Protein AF-A0A4P7VJ43-F1 (afdb_monomer_lite)

Radius of gyration: 16.26 Å; chains: 1; bounding box: 46×28×39 Å

Organism: NCBI:txid2530390

Structure (mmCIF, N/CA/C/O backbone):
data_AF-A0A4P7VJ43-F1
#
_entry.id   AF-A0A4P7VJ43-F1
#
loop_
_atom_site.group_PDB
_atom_site.id
_atom_site.type_symbol
_atom_site.label_atom_id
_atom_site.label_alt_id
_atom_site.label_comp_id
_atom_site.label_asym_id
_atom_site.label_entity_id
_atom_site.label_seq_id
_atom_site.pdbx_PDB_ins_code
_atom_site.Cartn_x
_atom_site.Cartn_y
_atom_site.Cartn_z
_atom_site.occupancy
_atom_site.B_iso_or_equiv
_atom_site.auth_seq_id
_atom_site.auth_comp_id
_atom_site.auth_asym_id
_atom_site.auth_atom_id
_atom_site.pdbx_PDB_model_num
ATOM 1 N N . MET A 1 1 ? 0.282 -6.415 5.359 1.00 54.41 1 MET A N 1
ATOM 2 C CA . MET A 1 1 ? 1.528 -7.066 4.881 1.00 54.41 1 MET A CA 1
ATOM 3 C C . MET A 1 1 ? 2.676 -6.527 5.713 1.00 54.41 1 MET A C 1
ATOM 5 O O . MET A 1 1 ? 2.747 -5.319 5.853 1.00 54.41 1 MET A O 1
ATOM 9 N N . LYS A 1 2 ? 3.517 -7.385 6.299 1.00 63.09 2 LYS A N 1
ATOM 10 C CA . LYS A 1 2 ? 4.621 -6.953 7.165 1.00 63.09 2 LYS A CA 1
ATOM 11 C C . LYS A 1 2 ? 5.934 -7.078 6.396 1.00 63.09 2 LYS A C 1
ATOM 13 O O . LYS A 1 2 ? 6.329 -8.198 6.090 1.00 63.09 2 LYS A O 1
ATOM 18 N N . LEU A 1 3 ? 6.566 -5.953 6.078 1.00 72.75 3 LEU A N 1
ATOM 19 C CA . LEU A 1 3 ? 7.902 -5.932 5.487 1.00 72.75 3 LEU A CA 1
ATOM 20 C C . LEU A 1 3 ? 8.963 -6.013 6.603 1.00 72.75 3 LEU A C 1
ATOM 22 O O . LEU A 1 3 ? 8.844 -5.355 7.639 1.00 72.75 3 LEU A O 1
ATOM 26 N N . ASP A 1 4 ? 9.979 -6.853 6.411 1.00 73.56 4 ASP A N 1
ATOM 27 C CA . ASP A 1 4 ? 11.189 -6.925 7.240 1.00 73.56 4 ASP A CA 1
ATOM 28 C C . 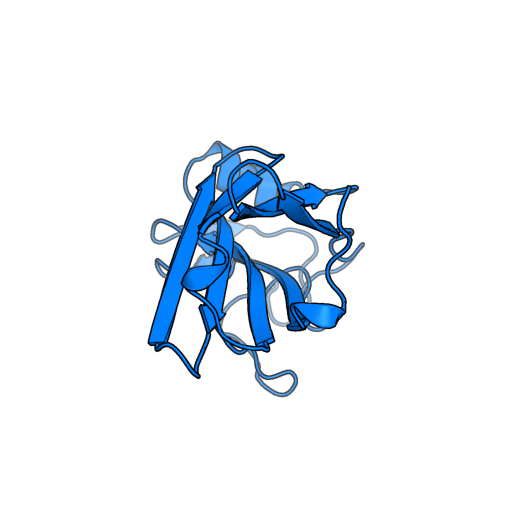ASP A 1 4 ? 12.285 -6.014 6.667 1.00 73.56 4 ASP A C 1
ATOM 30 O O . ASP A 1 4 ? 12.561 -6.054 5.468 1.00 73.56 4 ASP A O 1
ATOM 34 N N . LYS A 1 5 ? 12.874 -5.164 7.519 1.00 69.94 5 LYS A N 1
ATOM 35 C CA . LYS A 1 5 ? 13.896 -4.172 7.140 1.00 69.94 5 LYS A CA 1
ATOM 36 C C . LYS A 1 5 ? 15.273 -4.794 6.907 1.00 69.94 5 LYS A C 1
ATOM 38 O O . LYS A 1 5 ? 16.135 -4.134 6.348 1.00 69.94 5 LYS A O 1
ATOM 43 N N . ASN A 1 6 ? 15.481 -6.033 7.355 1.00 74.12 6 ASN A N 1
ATOM 44 C CA . ASN A 1 6 ? 16.728 -6.771 7.142 1.00 74.12 6 ASN A CA 1
ATOM 45 C C . ASN A 1 6 ? 16.633 -7.762 5.972 1.00 74.12 6 ASN A C 1
ATOM 47 O O . ASN A 1 6 ? 17.579 -8.508 5.727 1.00 74.12 6 ASN A O 1
ATOM 51 N N . ALA A 1 7 ? 15.481 -7.830 5.301 1.00 74.00 7 ALA A N 1
ATOM 52 C CA . ALA A 1 7 ? 15.274 -8.710 4.163 1.00 74.00 7 ALA A CA 1
ATOM 53 C C . ALA A 1 7 ? 15.581 -7.977 2.855 1.00 74.00 7 ALA A C 1
ATOM 55 O O . ALA A 1 7 ? 15.193 -6.825 2.682 1.00 74.00 7 ALA A O 1
ATOM 56 N N . ILE A 1 8 ? 16.224 -8.692 1.934 1.00 75.25 8 ILE A N 1
ATOM 57 C CA . ILE A 1 8 ? 16.347 -8.295 0.531 1.00 75.25 8 ILE A CA 1
ATOM 58 C C . ILE A 1 8 ? 15.169 -8.928 -0.208 1.00 75.25 8 ILE A C 1
ATOM 60 O O . ILE A 1 8 ? 14.931 -10.136 -0.089 1.00 75.25 8 ILE A O 1
ATOM 64 N N . TYR A 1 9 ? 14.409 -8.112 -0.929 1.00 84.19 9 TYR A N 1
ATOM 65 C CA . TYR A 1 9 ? 13.275 -8.574 -1.722 1.00 84.19 9 TYR A CA 1
ATOM 66 C C . TYR A 1 9 ? 13.744 -8.928 -3.136 1.00 84.19 9 TYR A C 1
ATOM 68 O O . TYR A 1 9 ? 14.784 -8.464 -3.582 1.00 84.19 9 TYR A O 1
ATOM 76 N N . PRO A 1 10 ? 13.019 -9.779 -3.877 1.00 84.31 10 PRO A N 1
ATOM 77 C CA . PRO A 1 10 ? 13.395 -10.114 -5.252 1.00 84.31 10 PRO A CA 1
ATOM 78 C C . PRO A 1 10 ? 13.140 -8.968 -6.250 1.00 84.31 10 PRO A C 1
ATOM 80 O O . PRO A 1 10 ? 13.411 -9.125 -7.435 1.00 84.31 10 PRO A O 1
ATOM 83 N N . HIS A 1 11 ? 12.573 -7.855 -5.786 1.00 87.62 11 HIS A N 1
ATOM 84 C CA . HIS A 1 11 ? 12.284 -6.642 -6.542 1.00 87.62 11 HIS A CA 1
ATOM 85 C C . HIS A 1 11 ? 12.464 -5.423 -5.624 1.00 87.62 11 HIS A C 1
ATOM 87 O O . HIS A 1 11 ? 12.210 -5.556 -4.422 1.00 87.62 11 HIS A O 1
ATOM 93 N N . PRO A 1 12 ? 12.840 -4.255 -6.173 1.00 90.44 12 PRO A N 1
ATOM 94 C CA . PRO A 1 12 ? 12.934 -3.019 -5.425 1.00 90.44 12 PRO A CA 1
ATOM 95 C C . PRO A 1 12 ? 11.541 -2.566 -4.978 1.00 90.44 12 PRO A C 1
ATOM 97 O O . PRO A 1 12 ? 10.551 -2.721 -5.704 1.00 90.44 12 PRO A O 1
ATOM 100 N N . ILE A 1 13 ? 11.465 -1.976 -3.789 1.00 92.69 13 ILE A N 1
ATOM 101 C CA . ILE A 1 13 ? 10.227 -1.431 -3.231 1.00 92.69 13 ILE A CA 1
ATOM 102 C C . ILE A 1 13 ? 10.428 0.055 -2.924 1.00 92.69 13 ILE A C 1
ATOM 104 O O . ILE A 1 13 ? 11.193 0.417 -2.039 1.00 92.69 13 ILE A O 1
ATOM 108 N N . TRP A 1 14 ? 9.703 0.942 -3.610 1.00 92.81 14 TRP A N 1
ATOM 109 C CA . TRP A 1 14 ? 9.809 2.383 -3.339 1.00 92.81 14 TRP A CA 1
ATOM 110 C C . TRP A 1 14 ? 9.223 2.716 -1.964 1.00 92.81 14 TRP A C 1
ATOM 112 O O . TRP A 1 14 ? 8.152 2.208 -1.625 1.00 92.81 14 TRP A O 1
ATOM 122 N N . GLY A 1 15 ? 9.889 3.538 -1.149 1.00 89.62 15 GLY A N 1
ATOM 123 C CA . GLY A 1 15 ? 9.488 3.722 0.252 1.00 89.62 15 GLY A CA 1
ATOM 124 C C . GLY A 1 15 ? 10.018 2.662 1.209 1.00 89.62 15 GLY A C 1
ATOM 125 O O . GLY A 1 15 ? 9.621 2.632 2.379 1.00 89.62 15 GLY A O 1
ATOM 126 N N . TRP A 1 16 ? 10.879 1.761 0.733 1.00 86.06 16 TRP A N 1
ATOM 127 C CA . TRP A 1 16 ? 11.490 0.723 1.543 1.00 86.06 16 TRP A CA 1
ATOM 128 C C . TRP A 1 16 ? 12.992 0.642 1.277 1.00 86.06 16 TRP A C 1
ATOM 130 O O . TRP A 1 16 ? 13.422 0.606 0.128 1.00 86.06 16 TRP A O 1
ATOM 140 N N . THR A 1 17 ? 13.770 0.574 2.363 1.00 78.56 17 THR A N 1
ATOM 141 C CA . THR A 1 17 ? 15.240 0.460 2.308 1.00 78.56 17 THR A CA 1
ATOM 142 C C . THR A 1 17 ? 15.871 1.524 1.392 1.00 78.56 17 THR A C 1
ATOM 144 O O . THR A 1 17 ? 15.348 2.628 1.328 1.00 78.56 17 THR A O 1
ATOM 147 N N . GLU A 1 18 ? 17.024 1.254 0.776 1.00 80.75 18 GLU A N 1
ATOM 148 C CA . GLU A 1 18 ? 17.676 2.144 -0.202 1.00 80.75 18 GLU A CA 1
ATOM 149 C C . GLU A 1 18 ? 17.519 1.563 -1.623 1.00 80.75 18 GLU A C 1
ATOM 151 O O . GLU A 1 18 ? 18.429 1.632 -2.445 1.00 80.75 18 GLU A O 1
ATOM 156 N N . ASP A 1 19 ? 16.371 0.929 -1.902 1.00 82.44 19 ASP A N 1
ATOM 157 C CA . ASP A 1 19 ? 16.110 0.216 -3.164 1.00 82.44 19 ASP A CA 1
ATOM 158 C C . ASP A 1 19 ? 15.971 1.175 -4.358 1.00 82.44 19 ASP A C 1
ATOM 160 O O . ASP A 1 19 ? 16.239 0.806 -5.502 1.00 82.44 19 ASP A O 1
ATOM 164 N N . PHE A 1 20 ? 15.541 2.409 -4.086 1.00 85.75 20 PHE A N 1
ATOM 165 C CA . PHE A 1 20 ? 15.375 3.482 -5.058 1.00 85.75 20 PHE A CA 1
ATOM 166 C C . PHE A 1 20 ? 16.303 4.653 -4.733 1.00 85.75 20 PHE A C 1
ATOM 168 O O . PHE A 1 20 ? 16.438 5.077 -3.589 1.00 85.75 20 PHE A O 1
ATOM 175 N N . ILE A 1 21 ? 16.903 5.223 -5.772 1.00 83.56 21 ILE A N 1
ATOM 176 C CA . ILE A 1 21 ? 17.687 6.450 -5.719 1.00 83.56 21 ILE A CA 1
ATOM 177 C C . ILE A 1 21 ? 16.731 7.629 -5.917 1.00 83.56 21 ILE A C 1
ATOM 179 O O . ILE A 1 21 ? 16.096 7.759 -6.963 1.00 83.56 21 ILE A O 1
ATOM 183 N N . GLY A 1 22 ? 16.659 8.530 -4.939 1.00 84.62 22 GLY A N 1
ATOM 184 C CA . GLY A 1 22 ? 15.875 9.760 -5.048 1.00 84.62 22 GLY A CA 1
ATOM 185 C C . GLY A 1 22 ? 15.044 10.052 -3.809 1.00 84.62 22 GLY A C 1
ATOM 186 O O . GLY A 1 22 ? 15.440 9.734 -2.690 1.00 84.62 22 GLY A O 1
ATOM 187 N N . GLU A 1 23 ? 13.908 10.722 -4.007 1.00 88.75 23 GLU A N 1
ATOM 188 C CA . GLU A 1 23 ? 12.991 11.024 -2.910 1.00 88.75 23 GLU A CA 1
ATOM 189 C C . GLU A 1 23 ? 12.139 9.807 -2.528 1.00 88.75 23 GLU A C 1
ATOM 191 O O . GLU A 1 23 ? 11.549 9.136 -3.378 1.00 88.75 23 GLU A O 1
ATOM 196 N N . GLU A 1 24 ? 12.002 9.594 -1.223 1.00 91.88 24 GLU A N 1
ATOM 197 C CA . GLU A 1 24 ? 11.037 8.655 -0.656 1.00 91.88 24 GLU A CA 1
ATOM 198 C C . GLU A 1 24 ? 9.588 9.162 -0.809 1.00 91.88 24 GLU A C 1
ATOM 200 O O . GLU A 1 24 ? 9.364 10.375 -0.935 1.00 91.88 24 GLU A O 1
ATOM 205 N N . PRO A 1 25 ? 8.577 8.275 -0.755 1.00 94.06 25 PRO A N 1
ATOM 206 C CA . PRO A 1 25 ? 7.173 8.665 -0.766 1.00 94.06 25 PRO A CA 1
ATOM 207 C C . PRO A 1 25 ? 6.826 9.635 0.373 1.00 94.06 25 PRO A C 1
ATOM 209 O O . PRO A 1 25 ? 6.965 9.324 1.556 1.00 94.06 25 PRO A O 1
ATOM 212 N N . LYS A 1 26 ? 6.290 10.803 0.019 1.00 95.12 26 LYS A N 1
ATOM 213 C CA . LYS A 1 26 ? 5.695 11.784 0.933 1.00 95.12 26 LYS A CA 1
ATOM 214 C C . LYS A 1 26 ? 4.186 11.588 0.921 1.00 95.12 26 LYS A C 1
ATOM 216 O O . LYS A 1 26 ? 3.490 11.963 -0.024 1.00 95.12 26 LYS A O 1
ATOM 221 N N . VAL A 1 27 ? 3.691 10.929 1.962 1.00 95.50 27 VAL A N 1
ATOM 222 C CA . VAL A 1 27 ? 2.327 10.401 2.028 1.00 95.50 27 VAL A CA 1
ATOM 223 C C . VAL A 1 27 ? 1.534 11.154 3.085 1.00 95.50 27 VAL A C 1
ATOM 225 O O . VAL A 1 27 ? 1.988 11.314 4.215 1.00 95.50 27 VAL A O 1
ATOM 228 N N . ASN A 1 28 ? 0.312 11.552 2.739 1.00 96.06 28 ASN A N 1
ATOM 229 C CA . ASN A 1 28 ? -0.669 12.013 3.707 1.00 96.06 28 ASN A CA 1
ATOM 230 C C . ASN A 1 28 ? -1.786 10.967 3.844 1.00 96.06 28 ASN A C 1
ATOM 232 O O . ASN A 1 28 ? -2.642 10.819 2.965 1.00 96.06 28 ASN A O 1
ATOM 236 N N . LEU A 1 29 ? -1.733 10.224 4.954 1.00 95.50 29 LEU A N 1
ATOM 237 C CA . LEU A 1 29 ? -2.742 9.256 5.374 1.00 95.50 29 LEU A CA 1
ATOM 238 C C . LEU A 1 29 ? -3.555 9.835 6.536 1.00 95.50 29 LEU A C 1
ATOM 240 O O . LEU A 1 29 ? -3.141 9.767 7.704 1.00 95.50 29 LEU A O 1
ATOM 244 N N . GLU A 1 30 ? -4.715 10.383 6.195 1.00 95.44 30 GLU A N 1
ATOM 245 C CA . GLU A 1 30 ? -5.662 10.985 7.127 1.00 95.44 30 GLU A CA 1
ATOM 246 C C . GLU A 1 30 ? -6.670 9.944 7.602 1.00 95.44 30 GLU A C 1
ATOM 248 O O . GLU A 1 30 ? -7.183 9.147 6.816 1.00 95.44 30 GLU A O 1
ATOM 253 N N . ILE A 1 31 ? -6.953 9.947 8.904 1.00 94.81 31 ILE A N 1
ATOM 254 C CA . ILE A 1 31 ? -7.890 9.017 9.533 1.00 94.81 31 ILE A CA 1
ATOM 255 C C . ILE A 1 31 ? -8.809 9.825 10.434 1.00 94.81 31 ILE A C 1
ATOM 257 O O . ILE A 1 31 ? -8.339 10.478 11.370 1.00 94.81 31 ILE A O 1
ATOM 261 N N . THR A 1 32 ? -10.105 9.771 10.155 1.00 93.12 32 THR A N 1
ATOM 262 C CA . THR A 1 32 ? -11.147 10.482 10.900 1.00 93.12 32 THR A CA 1
ATOM 263 C C . THR A 1 32 ? -12.264 9.526 11.298 1.00 93.12 32 THR A C 1
ATOM 265 O O . THR A 1 32 ? -12.455 8.473 10.684 1.00 93.12 32 THR A O 1
ATOM 268 N N . ILE A 1 33 ? -12.993 9.878 12.357 1.00 88.31 33 ILE A N 1
ATOM 269 C CA . ILE A 1 33 ? -14.268 9.241 12.693 1.00 88.31 33 ILE A CA 1
ATOM 270 C C . ILE A 1 33 ? -15.367 10.224 12.315 1.00 88.31 33 ILE A C 1
ATOM 272 O O . ILE A 1 33 ? -15.405 11.340 12.822 1.00 88.31 33 ILE A O 1
ATOM 276 N N . ASN A 1 34 ? -16.250 9.817 11.414 1.00 84.00 34 ASN A N 1
ATOM 277 C CA . ASN A 1 34 ? -17.483 10.533 11.148 1.00 84.00 34 ASN A CA 1
ATOM 278 C C . ASN A 1 34 ? -18.506 10.143 12.223 1.00 84.00 34 ASN A C 1
ATOM 280 O O . ASN A 1 34 ? -19.057 9.043 12.189 1.00 84.00 34 ASN A O 1
ATOM 284 N N . ASP A 1 35 ? -18.748 11.043 13.175 1.00 74.62 35 ASP A N 1
ATOM 285 C CA . ASP A 1 35 ? -19.660 10.816 14.300 1.00 74.62 35 ASP A CA 1
ATOM 286 C C . ASP A 1 35 ? -21.118 10.599 13.885 1.00 74.62 35 ASP A C 1
ATOM 288 O O . ASP A 1 35 ? -21.843 9.880 14.574 1.00 74.62 35 ASP A O 1
ATOM 292 N N . LEU A 1 36 ? -21.559 11.205 12.780 1.00 78.38 36 LEU A N 1
ATOM 293 C CA . LEU A 1 36 ? -22.944 11.088 12.317 1.00 78.38 36 LEU A CA 1
ATOM 294 C C . LEU A 1 36 ? -23.231 9.671 11.826 1.00 78.38 36 LEU A C 1
ATOM 296 O O . LEU A 1 36 ? -24.231 9.068 12.212 1.00 78.38 36 LEU A O 1
ATOM 300 N N . ASP A 1 37 ? -22.314 9.138 11.022 1.00 80.50 37 ASP A N 1
ATOM 301 C CA . ASP A 1 37 ? -22.465 7.832 10.381 1.00 80.50 37 ASP A CA 1
ATOM 302 C C . ASP A 1 37 ? -21.799 6.701 11.187 1.00 80.50 37 ASP A C 1
ATOM 304 O O . ASP A 1 37 ? -21.948 5.525 10.859 1.00 80.50 37 ASP A O 1
ATOM 308 N N . GLN A 1 38 ? -21.079 7.044 12.265 1.00 88.50 38 GLN A N 1
ATOM 309 C CA . GLN A 1 38 ? -20.259 6.125 13.063 1.00 88.50 38 GLN A CA 1
ATOM 310 C C . GLN A 1 38 ? -19.275 5.326 12.189 1.00 88.50 38 GLN A C 1
ATOM 312 O O . GLN A 1 38 ? -19.020 4.140 12.419 1.00 88.50 38 GLN A O 1
ATOM 317 N N . GLU A 1 39 ? -18.706 5.988 11.181 1.00 94.00 39 GLU A N 1
ATOM 318 C CA . GLU A 1 39 ? -17.760 5.404 10.232 1.00 94.00 39 GLU A CA 1
ATOM 319 C C . GLU A 1 39 ? -16.346 5.923 10.472 1.00 94.00 39 GLU A C 1
ATOM 321 O O . GLU A 1 39 ? -16.127 7.105 10.728 1.00 94.00 39 GLU A O 1
ATOM 326 N N . ILE A 1 40 ? -15.365 5.039 10.331 1.00 95.06 40 ILE A N 1
ATOM 327 C CA . ILE A 1 40 ? -13.973 5.439 10.169 1.00 95.06 40 ILE A CA 1
ATOM 328 C C . ILE A 1 40 ? -13.746 5.706 8.686 1.00 95.06 40 ILE A C 1
ATOM 330 O O . ILE A 1 40 ? -14.028 4.846 7.848 1.00 95.06 40 ILE A O 1
ATOM 334 N N . VAL A 1 41 ? -13.208 6.883 8.379 1.00 96.00 41 VAL A N 1
ATOM 335 C CA . VAL A 1 41 ? -12.832 7.296 7.028 1.00 96.00 41 VAL A CA 1
ATOM 336 C C . VAL A 1 41 ? -11.319 7.424 6.972 1.00 96.00 41 VAL A C 1
ATOM 338 O O . VAL A 1 41 ? -10.707 8.128 7.776 1.00 96.00 41 VAL A O 1
ATOM 341 N N . ILE A 1 42 ? -10.711 6.719 6.023 1.00 96.81 42 ILE A N 1
ATOM 342 C CA . ILE A 1 42 ? -9.277 6.773 5.753 1.00 96.81 42 ILE A CA 1
ATOM 343 C C . ILE A 1 42 ? -9.085 7.350 4.363 1.00 96.81 42 ILE A C 1
ATOM 345 O O . ILE A 1 42 ? -9.615 6.799 3.398 1.00 96.81 42 ILE A O 1
ATOM 349 N N . ARG A 1 43 ? -8.307 8.427 4.263 1.00 97.75 43 ARG A N 1
ATOM 350 C CA . ARG A 1 43 ? -7.988 9.097 3.004 1.00 97.75 43 ARG A CA 1
ATOM 351 C C . ARG A 1 43 ? -6.484 9.080 2.777 1.00 97.75 43 ARG A C 1
ATOM 353 O O . ARG A 1 43 ? -5.718 9.586 3.590 1.00 97.75 43 ARG A O 1
ATOM 360 N N . LEU A 1 44 ? -6.079 8.491 1.660 1.00 97.88 44 LEU A N 1
ATOM 361 C CA . LEU A 1 44 ? -4.702 8.447 1.189 1.00 97.88 44 LEU A CA 1
ATOM 362 C C . LEU A 1 44 ? -4.507 9.487 0.085 1.00 97.88 44 LEU A C 1
ATOM 364 O O . LEU A 1 44 ? -5.270 9.527 -0.882 1.00 97.88 44 LEU A O 1
ATOM 368 N N . SER A 1 45 ? -3.455 10.287 0.213 1.00 97.50 45 SER A N 1
ATOM 369 C CA . SER A 1 45 ? -2.950 11.202 -0.813 1.00 97.50 45 SER A CA 1
ATOM 370 C C . SER A 1 45 ? -1.421 11.257 -0.764 1.00 97.50 45 SER A C 1
ATOM 372 O O . SER A 1 45 ? -0.816 10.795 0.205 1.00 97.50 45 SER A O 1
ATOM 374 N N . MET A 1 46 ? -0.798 11.784 -1.816 1.00 96.06 46 MET A N 1
ATOM 375 C CA . MET A 1 46 ? 0.657 11.896 -1.924 1.00 96.06 46 MET A CA 1
ATOM 376 C C . MET A 1 46 ? 1.055 13.307 -2.353 1.00 96.06 46 MET A C 1
ATOM 378 O O . MET A 1 46 ? 0.319 13.959 -3.093 1.00 96.06 46 MET A O 1
ATOM 382 N N . GLU A 1 47 ? 2.209 13.764 -1.869 1.00 95.25 47 GLU A N 1
ATOM 383 C CA . GLU A 1 47 ? 2.797 15.070 -2.204 1.00 95.25 47 GLU A CA 1
ATOM 384 C C . GLU A 1 47 ? 3.824 14.977 -3.338 1.00 95.25 47 GLU A C 1
ATOM 386 O O . GLU A 1 47 ? 4.120 15.976 -3.991 1.00 95.25 47 GLU A O 1
ATOM 391 N N . ASN A 1 48 ? 4.372 13.785 -3.568 1.00 94.31 48 ASN A N 1
ATOM 392 C CA . ASN A 1 48 ? 5.293 13.483 -4.653 1.00 94.31 48 ASN A CA 1
ATOM 393 C C . ASN A 1 48 ? 4.900 12.178 -5.353 1.00 94.31 48 ASN A C 1
ATOM 395 O O . ASN A 1 48 ? 4.032 11.431 -4.894 1.00 94.31 48 ASN A O 1
ATOM 399 N N . SER A 1 49 ? 5.556 11.909 -6.472 1.00 91.81 49 SER A N 1
ATOM 400 C CA . SER A 1 49 ? 5.365 10.699 -7.256 1.00 91.81 49 SER A CA 1
ATOM 401 C C . SER A 1 49 ? 6.686 10.200 -7.831 1.00 91.81 49 SER A C 1
ATOM 403 O O . SER A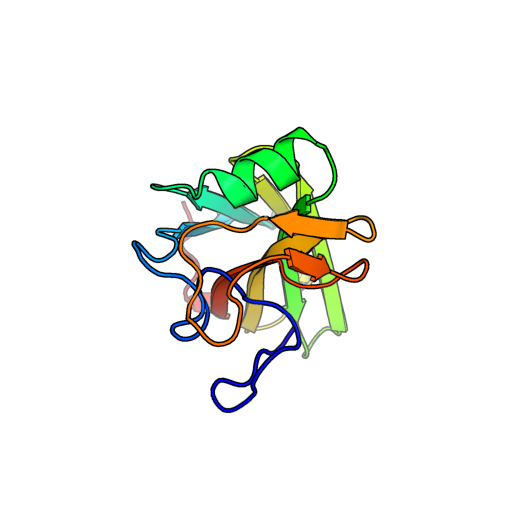 1 49 ? 7.711 10.881 -7.775 1.00 91.81 49 SER A O 1
ATOM 405 N N . ASN A 1 50 ? 6.657 8.974 -8.344 1.00 92.62 50 ASN A N 1
ATOM 406 C CA . ASN A 1 50 ? 7.766 8.344 -9.041 1.00 92.62 50 ASN A CA 1
ATOM 407 C C . ASN A 1 50 ? 7.277 7.971 -10.445 1.00 92.62 50 ASN A C 1
ATOM 409 O O . ASN A 1 50 ? 6.314 7.213 -10.571 1.00 92.62 50 ASN A O 1
ATOM 413 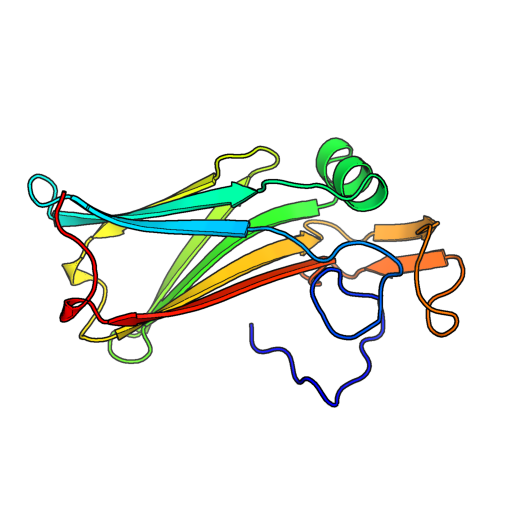N N . GLU A 1 51 ? 7.932 8.503 -11.480 1.00 92.31 51 GLU A N 1
ATOM 414 C CA . GLU A 1 51 ? 7.488 8.383 -12.877 1.00 92.31 51 GLU A CA 1
ATOM 415 C C . GLU A 1 51 ? 7.314 6.927 -13.330 1.00 92.31 51 GLU A C 1
ATOM 417 O O . GLU A 1 51 ? 6.402 6.599 -14.086 1.00 92.31 51 GLU A O 1
ATOM 422 N N . ASP A 1 52 ? 8.180 6.023 -12.875 1.00 91.75 52 ASP A N 1
ATOM 423 C CA . ASP A 1 52 ? 8.114 4.614 -13.256 1.00 91.75 52 ASP A CA 1
ATOM 424 C C . ASP A 1 52 ? 6.943 3.895 -12.594 1.00 91.75 52 ASP A C 1
ATOM 426 O O . ASP A 1 52 ? 6.266 3.071 -13.213 1.00 91.75 52 ASP A O 1
ATOM 430 N N . ILE A 1 53 ? 6.636 4.269 -11.358 1.00 93.31 53 ILE A N 1
ATOM 431 C CA . ILE A 1 53 ? 5.473 3.755 -10.642 1.00 93.31 53 ILE A CA 1
ATOM 432 C C . ILE A 1 53 ? 4.179 4.328 -11.224 1.00 93.31 53 ILE A C 1
ATOM 434 O O . ILE A 1 53 ? 3.202 3.589 -11.363 1.00 93.31 53 ILE A O 1
ATOM 438 N N . GLU A 1 54 ? 4.170 5.597 -11.633 1.00 94.75 54 GLU A N 1
ATOM 439 C CA . GLU A 1 54 ? 3.041 6.196 -12.351 1.00 94.75 54 GLU A CA 1
ATOM 440 C C . GLU A 1 54 ? 2.749 5.439 -13.649 1.00 94.75 54 GLU A C 1
ATOM 442 O O . GLU A 1 54 ? 1.613 5.010 -13.852 1.00 94.75 54 GLU A O 1
ATOM 447 N N . LYS A 1 55 ? 3.769 5.132 -14.465 1.00 94.62 55 LYS A N 1
ATOM 448 C CA . LYS A 1 55 ? 3.606 4.307 -15.681 1.00 94.62 55 LYS A CA 1
ATOM 449 C C . LYS A 1 55 ? 2.984 2.941 -15.376 1.00 94.62 55 LYS A C 1
ATOM 451 O O . LYS A 1 55 ? 2.153 2.436 -16.140 1.00 94.62 55 LYS A O 1
ATOM 456 N N . LEU A 1 56 ? 3.363 2.310 -14.262 1.00 94.88 56 LEU A N 1
ATOM 457 C CA . LEU A 1 56 ? 2.768 1.039 -13.838 1.00 94.88 56 LEU A CA 1
ATOM 458 C C . LEU A 1 56 ? 1.293 1.178 -13.447 1.00 94.88 56 LEU A C 1
ATOM 460 O O . LEU A 1 56 ? 0.499 0.269 -13.711 1.00 94.88 56 LEU A O 1
ATOM 464 N N . ILE A 1 57 ? 0.910 2.294 -12.834 1.00 96.50 57 ILE A N 1
ATOM 465 C CA . ILE A 1 57 ? -0.479 2.568 -12.458 1.00 96.50 57 ILE A CA 1
ATOM 466 C C . ILE A 1 57 ? -1.316 2.903 -13.698 1.00 96.50 57 ILE A C 1
ATOM 468 O O . ILE A 1 57 ? -2.357 2.280 -13.912 1.00 96.50 57 ILE A O 1
ATOM 472 N N . GLU A 1 58 ? -0.831 3.795 -14.562 1.00 95.81 58 GLU A N 1
ATOM 473 C CA . GLU A 1 58 ? -1.498 4.215 -15.803 1.00 95.81 58 GLU A CA 1
ATOM 474 C C . GLU A 1 58 ? -1.704 3.053 -16.782 1.00 95.81 58 GLU A C 1
ATOM 476 O O . GLU A 1 58 ? -2.746 2.945 -17.430 1.00 95.81 58 GLU A O 1
ATOM 481 N N . SER A 1 59 ? -0.749 2.120 -16.850 1.00 94.62 59 SER A N 1
ATOM 482 C CA . SER A 1 59 ? -0.886 0.888 -17.642 1.00 94.62 59 SER A CA 1
ATOM 483 C C . SER A 1 59 ? -1.836 -0.149 -17.018 1.00 94.62 59 SER A C 1
ATOM 485 O O . SER A 1 59 ? -2.086 -1.212 -17.598 1.00 94.62 59 SER A O 1
ATOM 487 N N . GLY A 1 60 ? -2.385 0.125 -15.830 1.00 96.06 60 GLY A N 1
ATOM 488 C CA . GLY A 1 60 ? -3.273 -0.780 -15.102 1.00 96.06 60 GLY A CA 1
ATOM 489 C C . GLY A 1 60 ? -2.573 -2.053 -14.616 1.00 96.06 60 GLY A C 1
ATOM 490 O O . GLY A 1 60 ? -3.219 -3.108 -14.500 1.00 96.06 60 GLY A O 1
ATOM 491 N N . CYS A 1 61 ? -1.259 -1.975 -14.393 1.00 96.50 61 CYS A N 1
ATOM 492 C CA . CYS A 1 61 ? -0.420 -3.042 -13.851 1.00 96.50 61 CYS A CA 1
ATOM 493 C C . CYS A 1 61 ? -0.285 -2.949 -12.326 1.00 96.50 61 CYS A C 1
ATOM 495 O O . CYS A 1 61 ? -0.200 -3.987 -11.665 1.00 96.50 61 CYS A O 1
ATOM 497 N N . ALA A 1 62 ? -0.348 -1.740 -11.767 1.00 97.50 62 ALA A N 1
ATOM 498 C CA . ALA A 1 62 ? -0.309 -1.470 -10.335 1.00 97.50 62 ALA A CA 1
ATOM 499 C C . ALA A 1 62 ? -1.500 -0.614 -9.873 1.00 97.50 62 ALA A C 1
ATOM 501 O O . ALA A 1 62 ? -2.174 0.021 -10.681 1.00 97.50 62 ALA A O 1
ATOM 502 N N . LYS A 1 63 ? -1.791 -0.633 -8.568 1.00 98.38 63 LYS A N 1
ATOM 503 C CA . LYS A 1 63 ? -2.824 0.204 -7.936 1.00 98.38 63 LYS A CA 1
ATOM 504 C C . LYS A 1 63 ? -2.392 0.679 -6.557 1.00 98.38 63 LYS A C 1
ATOM 506 O O . LYS A 1 63 ? -1.748 -0.075 -5.825 1.00 98.38 63 LYS A O 1
ATOM 511 N N . TYR A 1 64 ? -2.843 1.871 -6.177 1.00 98.38 64 TYR A N 1
ATOM 512 C CA . TYR A 1 64 ? -2.865 2.301 -4.783 1.00 98.38 64 TYR A CA 1
ATOM 513 C C . TYR A 1 64 ? -3.762 1.368 -3.975 1.00 98.38 64 TYR A C 1
ATOM 515 O O . TYR A 1 64 ? -4.809 0.926 -4.455 1.00 98.38 64 TYR A O 1
ATOM 523 N N . GLN A 1 65 ? -3.363 1.078 -2.743 1.00 98.25 65 GLN A N 1
ATOM 524 C CA . GLN A 1 65 ? -4.068 0.180 -1.847 1.00 98.25 65 GLN A CA 1
ATOM 525 C C . GLN A 1 65 ? -4.011 0.689 -0.408 1.00 98.25 65 GLN A C 1
ATOM 527 O O . GLN A 1 65 ? -2.934 0.962 0.117 1.00 98.25 65 GLN A O 1
ATOM 532 N N . ILE A 1 66 ? -5.170 0.702 0.249 1.00 98.31 66 ILE A N 1
ATOM 533 C CA . ILE A 1 66 ? -5.291 0.799 1.707 1.00 98.31 66 ILE A CA 1
ATOM 534 C C . ILE A 1 66 ? -5.766 -0.561 2.213 1.00 98.31 66 ILE A C 1
ATOM 536 O O . ILE A 1 66 ? -6.741 -1.101 1.688 1.00 98.31 66 ILE A O 1
ATOM 540 N N . VAL A 1 67 ? -5.102 -1.106 3.230 1.00 98.00 67 VAL A N 1
ATOM 541 C CA . VAL A 1 67 ? -5.536 -2.302 3.960 1.00 98.00 67 VAL A CA 1
ATOM 542 C C . VAL A 1 67 ? -5.684 -1.957 5.431 1.00 98.00 67 VAL A C 1
ATOM 544 O O . VAL A 1 67 ? -4.778 -1.388 6.038 1.00 98.00 67 VAL A O 1
ATOM 547 N N . VAL A 1 68 ? -6.818 -2.340 6.007 1.00 97.75 68 VAL A N 1
ATOM 548 C CA . VAL A 1 68 ? -7.078 -2.239 7.441 1.00 97.75 68 VAL A CA 1
ATOM 549 C C . VAL A 1 68 ? -7.205 -3.633 8.024 1.00 97.75 68 VAL A C 1
ATOM 551 O O . VAL A 1 68 ? -7.900 -4.482 7.470 1.00 97.75 68 VAL A O 1
ATOM 554 N N . GLU A 1 69 ? -6.552 -3.854 9.161 1.00 97.56 69 GLU A N 1
ATOM 555 C CA . GLU A 1 69 ? -6.609 -5.104 9.913 1.00 97.56 69 GLU A CA 1
ATOM 556 C C . GLU A 1 69 ? -6.765 -4.814 11.411 1.00 97.56 69 GLU A C 1
ATOM 558 O O . GLU A 1 69 ? -5.999 -4.053 12.008 1.00 97.56 69 GLU A O 1
ATOM 563 N N . CYS A 1 70 ? -7.740 -5.451 12.058 1.00 96.75 70 CYS A N 1
ATOM 564 C CA . CYS A 1 70 ? -7.886 -5.435 13.510 1.00 96.75 70 CYS A CA 1
ATOM 565 C C . CYS A 1 70 ? -7.837 -6.862 14.049 1.00 96.75 70 CYS A C 1
ATOM 567 O O . CYS A 1 70 ? -8.803 -7.619 13.970 1.00 96.75 70 CYS A O 1
ATOM 569 N N . SER A 1 71 ? -6.711 -7.221 14.663 1.00 94.31 71 SER A N 1
ATOM 570 C CA . SER A 1 71 ? -6.495 -8.569 15.200 1.00 94.31 71 SER A CA 1
ATOM 571 C C . SER A 1 71 ? -7.480 -8.958 16.304 1.00 94.31 71 SER A C 1
ATOM 573 O O . SER A 1 71 ? -7.741 -10.140 16.497 1.00 94.31 71 SER A O 1
ATOM 575 N N . LYS A 1 72 ? -8.044 -7.982 17.027 1.00 95.25 72 LYS A N 1
ATOM 576 C CA . LYS A 1 72 ? -8.980 -8.236 18.131 1.00 95.25 72 LYS A CA 1
ATOM 577 C C . LYS A 1 72 ? -10.394 -8.585 17.672 1.00 95.25 72 LYS A C 1
ATOM 579 O O . LYS A 1 72 ? -11.091 -9.283 18.399 1.00 95.25 72 LYS A O 1
ATOM 584 N N . THR A 1 73 ? -10.817 -8.094 16.510 1.00 96.19 73 THR A N 1
ATOM 585 C CA . THR A 1 73 ? -12.153 -8.360 15.949 1.00 96.19 73 THR A CA 1
ATOM 586 C C . THR A 1 73 ? -12.105 -9.262 14.720 1.00 96.19 73 THR A C 1
ATOM 588 O O . THR A 1 73 ? -13.152 -9.572 14.162 1.00 96.19 73 THR A O 1
ATOM 591 N N . PHE A 1 74 ? -10.907 -9.671 14.284 1.00 95.56 74 PHE A N 1
ATOM 592 C CA . PHE A 1 74 ? -10.660 -10.355 13.008 1.00 95.56 74 PHE A CA 1
ATOM 593 C C . PHE A 1 74 ? -11.170 -9.582 11.785 1.00 95.56 74 PHE A C 1
ATOM 595 O O . PHE A 1 74 ? -11.332 -10.144 10.703 1.00 95.56 74 PHE A O 1
ATOM 602 N N . PHE A 1 75 ? -11.417 -8.284 11.945 1.00 97.25 75 PHE A N 1
ATOM 603 C CA . PHE A 1 75 ? -11.864 -7.437 10.858 1.00 97.25 75 PHE A 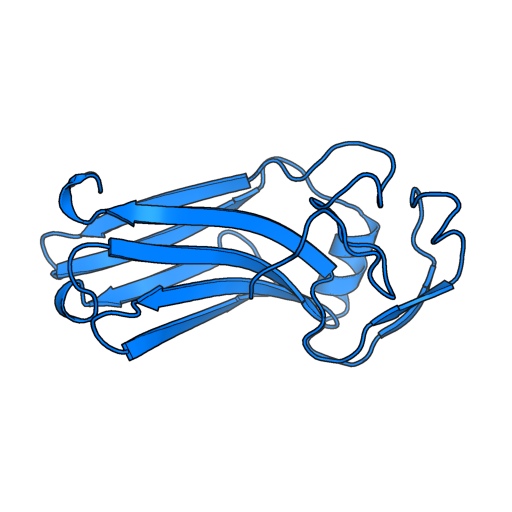CA 1
ATOM 604 C C . PHE A 1 75 ? -10.711 -7.147 9.902 1.00 97.25 75 PHE A C 1
ATOM 606 O O . PHE A 1 75 ? -9.616 -6.772 10.331 1.00 97.25 75 PHE A O 1
ATOM 613 N N . SER A 1 76 ? -10.983 -7.286 8.606 1.00 96.75 76 SER A N 1
ATOM 614 C CA . SER A 1 76 ? -10.087 -6.869 7.539 1.00 96.75 76 SER A CA 1
ATOM 615 C C . SER A 1 76 ? -10.891 -6.305 6.376 1.00 96.75 76 SER A C 1
ATOM 617 O O . SER A 1 76 ? -11.889 -6.892 5.954 1.00 96.75 76 SER A O 1
ATOM 619 N N . CYS A 1 77 ? -10.454 -5.167 5.852 1.00 97.69 77 CYS A N 1
ATOM 620 C CA . CYS A 1 77 ? -11.004 -4.587 4.637 1.00 97.69 77 CYS A CA 1
ATOM 621 C C . CYS A 1 77 ? -9.898 -3.909 3.828 1.00 97.69 77 CYS A C 1
ATOM 623 O O . CYS A 1 77 ? -8.802 -3.641 4.327 1.00 97.69 77 CYS A O 1
ATOM 625 N N . LYS A 1 78 ? -10.179 -3.660 2.549 1.00 97.81 78 LYS A N 1
ATOM 626 C CA . LYS A 1 78 ? -9.247 -2.976 1.656 1.00 97.81 78 LYS A CA 1
ATOM 627 C C . LYS A 1 78 ? -9.971 -2.131 0.621 1.00 97.81 78 LYS A C 1
ATOM 629 O O . LYS A 1 78 ? -11.062 -2.495 0.188 1.00 97.81 78 LYS A O 1
ATOM 634 N N . ALA A 1 79 ? -9.314 -1.066 0.181 1.00 98.19 79 ALA A N 1
ATOM 635 C CA . ALA A 1 79 ? -9.689 -0.286 -0.995 1.00 98.19 79 ALA A CA 1
ATOM 636 C C . ALA A 1 79 ? -8.518 -0.259 -1.979 1.00 98.19 79 ALA A C 1
ATOM 638 O O . ALA A 1 79 ? -7.359 -0.291 -1.562 1.00 98.19 79 ALA A O 1
ATOM 639 N N . GLN A 1 80 ? -8.822 -0.211 -3.276 1.00 98.00 80 GLN A N 1
ATOM 640 C CA . GLN A 1 80 ? -7.825 -0.075 -4.335 1.00 98.00 80 GLN A CA 1
ATOM 641 C C . GLN A 1 80 ? -8.292 0.922 -5.391 1.00 98.00 80 GLN A C 1
ATOM 643 O O . GLN A 1 80 ? -9.469 0.925 -5.747 1.00 98.00 80 GLN A O 1
ATOM 648 N N . SER A 1 81 ? -7.364 1.709 -5.927 1.00 97.75 81 SER A N 1
ATOM 649 C CA . SER A 1 81 ? -7.629 2.683 -6.989 1.00 97.75 81 SER A CA 1
ATOM 650 C C . SER A 1 81 ? -6.400 2.874 -7.878 1.00 97.75 81 SER A C 1
ATOM 652 O O . SER A 1 81 ? -5.275 2.614 -7.459 1.00 97.75 81 SER A O 1
ATOM 654 N N . ASP A 1 82 ? -6.626 3.291 -9.117 1.00 96.88 82 ASP A N 1
ATOM 655 C CA . ASP A 1 82 ? -5.607 3.786 -10.054 1.00 96.88 82 ASP A CA 1
ATOM 656 C C . ASP A 1 82 ? -5.380 5.303 -9.918 1.00 96.88 82 ASP A C 1
ATOM 658 O O . ASP A 1 82 ? -4.528 5.874 -10.586 1.00 96.88 82 ASP A O 1
ATOM 662 N N . SER A 1 83 ? -6.129 5.956 -9.032 1.00 96.81 83 SER A N 1
ATOM 663 C CA . SER A 1 83 ? -6.116 7.399 -8.827 1.00 96.81 83 SER A CA 1
ATOM 664 C C . SER A 1 83 ? -6.155 7.755 -7.343 1.00 96.81 83 SER A C 1
ATOM 666 O O . SER A 1 83 ? -6.696 7.011 -6.514 1.00 96.81 83 SER A O 1
ATOM 668 N N . LEU A 1 84 ? -5.580 8.914 -7.022 1.00 96.50 84 LEU A N 1
ATOM 669 C CA . LEU A 1 84 ? -5.646 9.547 -5.708 1.00 96.50 84 LEU A CA 1
ATOM 670 C C . LEU A 1 84 ? -6.552 10.793 -5.751 1.00 96.50 84 LEU A C 1
ATOM 672 O O . LEU A 1 84 ? -6.661 11.432 -6.798 1.00 96.50 84 LEU A O 1
ATOM 676 N N . PRO A 1 85 ? -7.176 11.179 -4.622 1.00 97.38 85 PRO A N 1
ATOM 677 C CA . PRO A 1 85 ? -7.106 10.522 -3.318 1.00 97.38 85 PRO A CA 1
ATOM 678 C C . PRO A 1 85 ? -7.903 9.211 -3.276 1.00 97.38 85 PRO A C 1
ATOM 680 O O . PRO A 1 85 ? -8.998 9.117 -3.824 1.00 97.38 85 PRO A O 1
ATOM 683 N N . LEU A 1 86 ? -7.352 8.206 -2.594 1.00 98.00 86 LEU A N 1
ATOM 684 C CA . LEU A 1 86 ? -8.021 6.928 -2.346 1.00 98.00 86 LEU A CA 1
ATOM 685 C C . LEU A 1 86 ? -8.695 6.973 -0.977 1.00 98.00 86 LEU A C 1
ATOM 687 O O . LEU A 1 86 ? -8.061 7.325 0.015 1.00 98.00 86 LEU A O 1
ATOM 691 N N . GLU A 1 87 ? -9.964 6.584 -0.921 1.00 97.81 87 GLU A N 1
ATOM 692 C CA . GLU A 1 87 ? -10.748 6.577 0.309 1.00 97.81 87 GLU A CA 1
ATOM 693 C C . GLU A 1 87 ? -11.227 5.164 0.668 1.00 97.81 87 GLU A C 1
ATOM 695 O O . GLU A 1 87 ? -11.662 4.397 -0.194 1.00 97.81 87 GLU A O 1
ATOM 700 N N . LEU A 1 88 ? -11.152 4.821 1.955 1.00 97.62 88 LEU A N 1
ATOM 701 C CA . LEU A 1 88 ? -11.705 3.599 2.536 1.00 97.62 88 LEU A CA 1
ATOM 702 C C . LEU A 1 88 ? -12.594 3.970 3.723 1.00 97.62 88 LEU A C 1
ATOM 704 O O . LEU A 1 88 ? -12.155 4.673 4.633 1.00 97.62 88 LEU A O 1
ATOM 708 N N . ARG A 1 89 ? -13.824 3.452 3.725 1.00 96.62 89 ARG A N 1
ATOM 709 C CA . ARG A 1 89 ? -14.791 3.627 4.813 1.00 96.62 89 ARG A CA 1
ATOM 710 C C . ARG A 1 89 ? -15.194 2.291 5.402 1.00 96.62 89 ARG A C 1
ATOM 712 O O . ARG A 1 89 ? -15.327 1.306 4.673 1.00 96.62 89 ARG A O 1
ATOM 719 N N . PHE A 1 90 ? -15.386 2.256 6.713 1.00 96.12 90 PHE A N 1
ATOM 720 C CA . PHE A 1 90 ? -15.965 1.106 7.399 1.00 96.12 90 PHE A CA 1
ATOM 721 C C . PHE A 1 90 ? -16.583 1.511 8.744 1.00 96.12 90 PHE A C 1
ATOM 723 O O . PHE A 1 90 ? -16.152 2.503 9.337 1.00 96.12 90 PHE A O 1
ATOM 730 N N . PRO A 1 91 ? -17.551 0.740 9.272 1.00 95.12 91 PRO A N 1
ATOM 731 C CA . PRO A 1 91 ? -18.155 1.032 10.568 1.00 95.12 91 PRO A CA 1
ATOM 732 C C . PRO A 1 91 ? -17.117 1.031 11.695 1.00 95.12 91 PRO A C 1
ATOM 734 O O . PRO A 1 91 ? -16.325 0.093 11.823 1.00 95.12 91 PRO A O 1
ATOM 737 N N . ALA A 1 92 ? -17.154 2.029 12.578 1.00 93.19 92 ALA A N 1
ATOM 738 C CA . ALA A 1 92 ? -16.263 2.098 13.738 1.00 93.19 92 ALA A CA 1
ATOM 739 C C . ALA A 1 92 ? -16.425 0.878 14.666 1.00 93.19 92 ALA A C 1
ATOM 741 O O . ALA A 1 92 ? -15.460 0.424 15.281 1.00 93.19 92 ALA A O 1
ATOM 742 N N . SER A 1 93 ? -17.625 0.286 14.702 1.00 92.81 93 SER A N 1
ATOM 743 C CA . SER A 1 93 ? -17.931 -0.940 15.450 1.00 92.81 93 SER A CA 1
ATOM 744 C C . SER A 1 93 ? -17.196 -2.186 14.945 1.00 92.81 93 SER A C 1
ATOM 746 O O . SER A 1 93 ? -17.158 -3.195 15.647 1.00 92.81 93 SER A O 1
ATOM 748 N N . SER A 1 94 ? -16.631 -2.157 13.735 1.00 95.38 94 SER A N 1
ATOM 749 C CA . SER A 1 94 ? -15.904 -3.291 13.155 1.00 95.38 94 SER A CA 1
ATOM 750 C C . SER A 1 94 ? -14.525 -3.507 13.784 1.00 95.38 94 SER A C 1
ATOM 752 O O . SER A 1 94 ? -13.944 -4.583 13.648 1.00 95.38 94 SER A O 1
ATOM 754 N N . VAL A 1 95 ? -13.987 -2.515 14.492 1.00 95.06 95 VAL A N 1
ATOM 755 C CA . VAL A 1 95 ? -12.657 -2.564 15.108 1.00 95.06 95 VAL A CA 1
ATOM 756 C C . VAL A 1 95 ? -12.745 -2.337 16.613 1.00 95.06 95 VAL A C 1
ATOM 758 O O . VAL A 1 95 ? -13.659 -1.689 17.111 1.00 95.06 95 VAL A O 1
ATOM 761 N N . TYR A 1 96 ? -11.778 -2.866 17.366 1.00 92.44 96 TYR A N 1
ATOM 762 C CA . TYR A 1 96 ? -11.753 -2.710 18.820 1.00 92.44 96 TYR A CA 1
ATOM 763 C C . TYR A 1 96 ? -10.411 -2.181 19.316 1.00 92.44 96 TYR A C 1
ATOM 765 O O . TYR A 1 96 ? -9.378 -2.845 19.196 1.00 92.44 96 TYR A O 1
ATOM 773 N N . ASN A 1 97 ? -10.460 -1.016 19.971 1.00 90.62 97 ASN A N 1
ATOM 774 C CA . ASN A 1 97 ? -9.350 -0.286 20.590 1.00 90.62 97 ASN A CA 1
ATOM 775 C C . ASN A 1 97 ? -8.259 0.178 19.611 1.00 90.62 97 ASN A C 1
ATOM 777 O O . ASN A 1 97 ? -8.005 1.374 19.516 1.00 90.62 97 ASN A O 1
ATOM 781 N N . THR A 1 98 ? -7.620 -0.746 18.896 1.00 94.69 98 THR A N 1
ATOM 782 C CA . THR A 1 98 ? -6.547 -0.456 17.943 1.00 94.69 98 THR A CA 1
ATOM 783 C C . THR A 1 98 ? -6.683 -1.279 16.671 1.00 94.69 98 THR A C 1
ATOM 785 O O . THR A 1 98 ? -7.000 -2.468 16.744 1.00 94.69 98 THR A O 1
ATOM 788 N N . PHE A 1 99 ? -6.338 -0.691 15.532 1.00 96.19 99 PHE A N 1
ATOM 789 C CA . PHE A 1 99 ? -6.202 -1.384 14.251 1.00 96.19 99 PHE A CA 1
ATOM 790 C C . PHE A 1 99 ? -4.910 -0.957 13.546 1.00 96.19 99 PHE A C 1
ATOM 792 O O . PHE A 1 99 ? -4.302 0.054 13.901 1.00 96.19 99 PHE A O 1
ATOM 799 N N . ILE A 1 100 ? -4.463 -1.757 12.584 1.00 97.31 100 ILE A N 1
ATOM 800 C CA . ILE A 1 100 ? -3.367 -1.418 11.679 1.00 97.31 100 ILE A CA 1
ATOM 801 C C . ILE A 1 100 ? -3.979 -0.910 10.379 1.00 97.31 100 ILE A C 1
ATOM 803 O O . ILE A 1 100 ? -4.899 -1.531 9.850 1.00 97.31 100 ILE A O 1
ATOM 807 N N . CYS A 1 101 ? -3.474 0.214 9.885 1.00 96.81 101 CY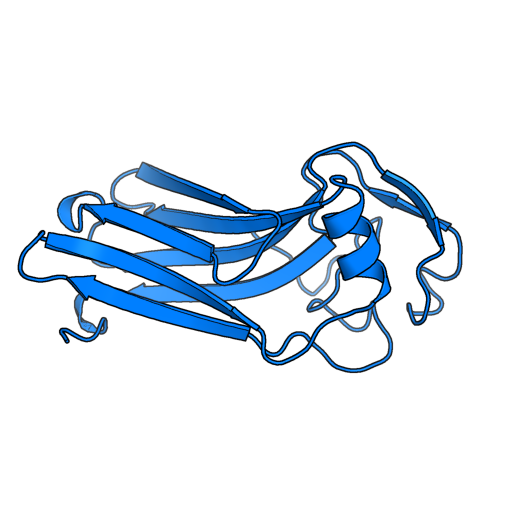S A N 1
ATOM 808 C CA . CYS A 1 101 ? -3.760 0.730 8.557 1.00 96.81 101 CYS A CA 1
ATOM 809 C C . CYS A 1 101 ? -2.452 0.782 7.773 1.00 96.81 101 CYS A C 1
ATOM 811 O O . CYS A 1 101 ? -1.523 1.468 8.193 1.00 96.81 101 CYS A O 1
ATOM 813 N N . ALA A 1 102 ? -2.393 0.078 6.647 1.00 97.25 102 ALA A N 1
ATOM 814 C CA . ALA A 1 102 ? -1.245 0.063 5.754 1.00 97.25 102 ALA A CA 1
ATOM 815 C C . ALA A 1 102 ? -1.640 0.604 4.376 1.00 97.25 102 ALA A C 1
ATOM 817 O O . ALA A 1 102 ? -2.595 0.122 3.762 1.00 97.25 102 ALA A O 1
ATOM 818 N N . ALA A 1 103 ? -0.890 1.589 3.894 1.00 97.62 103 ALA A N 1
ATOM 819 C CA . ALA A 1 103 ? -0.963 2.128 2.548 1.00 97.62 103 ALA A CA 1
ATOM 820 C C . ALA A 1 103 ? 0.219 1.607 1.719 1.00 97.62 103 ALA A C 1
ATOM 822 O O . ALA A 1 103 ? 1.358 1.552 2.186 1.00 97.62 103 ALA A O 1
ATOM 823 N N . SER A 1 104 ? -0.052 1.199 0.484 1.00 97.69 104 SER A N 1
ATOM 824 C CA . SER A 1 104 ? 0.949 0.634 -0.429 1.00 97.69 104 SER A CA 1
ATOM 825 C C . SER A 1 104 ? 0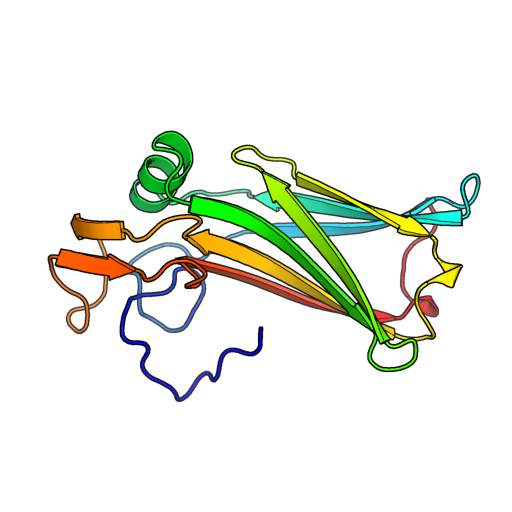.517 0.804 -1.881 1.00 97.69 104 SER A C 1
ATOM 827 O O . SER A 1 104 ? -0.657 1.050 -2.157 1.00 97.69 104 SER A O 1
ATOM 829 N N . ILE A 1 105 ? 1.449 0.617 -2.808 1.00 97.62 105 ILE A N 1
ATOM 830 C CA . ILE A 1 105 ? 1.155 0.378 -4.221 1.00 97.62 105 ILE A CA 1
ATOM 831 C C . ILE A 1 105 ? 1.460 -1.090 -4.491 1.00 97.62 105 ILE A C 1
ATOM 833 O O . ILE A 1 105 ? 2.521 -1.587 -4.114 1.00 97.62 105 ILE A O 1
ATOM 837 N N . VAL A 1 106 ? 0.519 -1.804 -5.105 1.00 97.44 106 VAL A N 1
ATOM 838 C CA . VAL A 1 106 ? 0.640 -3.246 -5.352 1.00 97.44 106 VAL A CA 1
ATOM 839 C C . VAL A 1 106 ? 0.449 -3.580 -6.819 1.00 97.44 106 VAL A C 1
ATOM 841 O O . VAL A 1 106 ? -0.405 -3.002 -7.494 1.00 97.44 106 VAL A O 1
ATOM 844 N N . ALA A 1 107 ? 1.201 -4.567 -7.294 1.00 97.19 107 ALA A N 1
ATOM 845 C CA . ALA A 1 107 ? 1.010 -5.149 -8.610 1.00 97.19 107 ALA A CA 1
ATOM 846 C C . ALA A 1 107 ? -0.328 -5.910 -8.642 1.00 97.19 107 ALA A C 1
ATOM 848 O O . ALA A 1 107 ? -0.558 -6.845 -7.872 1.00 97.19 107 ALA A O 1
ATOM 849 N N . VAL A 1 108 ? -1.242 -5.531 -9.536 1.00 97.12 108 VAL A N 1
ATOM 850 C CA . VAL A 1 108 ? -2.548 -6.203 -9.702 1.00 97.12 108 VAL A CA 1
ATOM 851 C C . VAL A 1 108 ? -2.530 -7.274 -10.794 1.00 97.12 108 VAL A C 1
ATOM 853 O O . VAL A 1 108 ? -3.465 -8.075 -10.912 1.00 97.12 108 VAL A O 1
ATOM 856 N N . LYS A 1 109 ? -1.436 -7.329 -11.554 1.00 95.50 109 LYS A N 1
ATOM 857 C CA . LYS A 1 109 ? -1.093 -8.341 -12.556 1.00 95.50 109 LYS A CA 1
ATOM 858 C C . LYS A 1 109 ? 0.398 -8.656 -12.424 1.00 95.50 109 LYS A C 1
ATOM 860 O O . LYS A 1 109 ? 1.118 -7.917 -11.764 1.00 95.50 109 LYS A O 1
ATOM 865 N N . LYS A 1 110 ? 0.848 -9.742 -13.051 1.00 94.38 110 LYS A N 1
ATOM 866 C CA . LYS A 1 110 ? 2.281 -10.007 -13.192 1.00 94.38 110 LYS A CA 1
ATOM 867 C C . LYS A 1 110 ? 2.896 -8.944 -14.110 1.00 94.38 110 LYS A C 1
ATOM 869 O O . LYS A 1 110 ? 2.363 -8.714 -15.196 1.00 94.38 110 LYS A O 1
ATOM 874 N N . ILE A 1 111 ? 3.971 -8.309 -13.660 1.00 92.12 111 ILE A N 1
ATOM 875 C CA . ILE A 1 111 ? 4.768 -7.349 -14.425 1.00 92.12 111 ILE A CA 1
ATOM 876 C C . ILE A 1 111 ? 6.037 -8.086 -14.816 1.00 92.12 111 ILE A C 1
ATOM 878 O O . ILE A 1 111 ? 6.759 -8.555 -13.942 1.00 92.12 111 ILE A O 1
ATOM 882 N N . ASN A 1 112 ? 6.267 -8.218 -16.119 1.00 89.88 112 ASN A N 1
ATOM 883 C CA . ASN A 1 112 ? 7.483 -8.822 -16.635 1.00 89.88 112 ASN A CA 1
ATOM 884 C C . ASN A 1 112 ? 8.308 -7.741 -17.294 1.00 89.88 112 ASN A C 1
ATOM 886 O O . ASN A 1 112 ? 7.833 -7.063 -18.208 1.00 89.88 112 ASN A O 1
ATOM 890 N N . GLY A 1 113 ? 9.552 -7.656 -16.885 1.00 84.94 113 GLY A N 1
ATOM 891 C CA . GLY A 1 113 ? 10.552 -6.990 -17.662 1.00 84.94 113 GLY A CA 1
ATOM 892 C C . GLY A 1 113 ? 10.538 -5.464 -17.564 1.00 84.94 113 GLY A C 1
ATOM 893 O O . GLY A 1 113 ? 10.868 -4.811 -18.554 1.00 84.94 113 GLY A O 1
ATOM 894 N N . PHE A 1 114 ? 10.103 -4.881 -16.442 1.00 86.38 114 PHE A N 1
ATOM 895 C CA . PHE A 1 114 ? 9.952 -3.430 -16.352 1.00 86.38 114 PHE A CA 1
ATOM 896 C C . PHE A 1 114 ? 11.311 -2.747 -16.113 1.00 86.38 114 PHE A C 1
ATOM 898 O O . PHE A 1 114 ? 12.000 -3.111 -15.158 1.00 86.38 114 PHE A O 1
ATOM 905 N N . PRO A 1 115 ? 11.712 -1.774 -16.951 1.00 85.50 115 PRO A N 1
ATOM 906 C CA . PRO A 1 115 ? 13.003 -1.109 -16.831 1.00 85.50 115 PRO A CA 1
ATOM 907 C C . PRO A 1 115 ? 12.906 0.051 -15.836 1.00 85.50 115 PRO A C 1
ATOM 909 O O . PRO A 1 115 ? 12.693 1.196 -16.238 1.00 85.50 115 PRO A O 1
ATOM 912 N N . PHE A 1 116 ? 13.025 -0.248 -14.544 1.00 83.75 116 PHE A N 1
ATOM 913 C CA . PHE A 1 116 ? 13.066 0.799 -13.528 1.00 83.75 116 PHE A CA 1
ATOM 914 C C . PHE A 1 116 ? 14.325 1.651 -13.684 1.00 83.75 116 PHE A C 1
ATOM 916 O O . PHE A 1 116 ? 15.437 1.146 -13.839 1.00 83.75 116 PHE A O 1
ATOM 923 N N . GLN A 1 117 ? 14.132 2.960 -13.636 1.00 79.31 117 GLN A N 1
ATOM 924 C CA . GLN A 1 117 ? 15.184 3.953 -13.563 1.00 79.31 117 GLN A CA 1
ATOM 925 C C . GLN A 1 117 ? 15.409 4.324 -12.100 1.00 79.31 117 GLN A C 1
ATOM 927 O O . GLN A 1 117 ? 14.481 4.326 -11.292 1.00 79.31 117 GLN A O 1
ATOM 932 N N . ASN A 1 118 ? 16.648 4.687 -11.767 1.00 80.31 118 ASN A N 1
ATOM 933 C CA . ASN A 1 118 ? 17.012 5.159 -10.430 1.00 80.31 118 ASN A CA 1
ATOM 934 C C . ASN A 1 118 ? 16.692 4.134 -9.330 1.00 80.31 118 ASN A C 1
ATOM 936 O O . ASN A 1 118 ? 16.124 4.472 -8.297 1.00 80.31 118 ASN A O 1
ATOM 940 N N . VAL A 1 119 ? 17.053 2.877 -9.559 1.00 84.00 119 VAL A N 1
ATOM 941 C CA . VAL A 1 119 ? 17.105 1.833 -8.527 1.00 84.00 119 VAL A CA 1
ATOM 942 C C . VAL A 1 119 ? 18.557 1.587 -8.133 1.00 84.00 119 VAL A C 1
ATOM 944 O O . VAL A 1 119 ? 19.462 1.984 -8.868 1.00 84.00 119 VAL A O 1
ATOM 947 N N . SER A 1 120 ? 18.789 0.998 -6.962 1.00 82.25 120 SER A N 1
ATOM 948 C CA . SER A 1 120 ? 20.145 0.663 -6.517 1.00 82.25 120 SER A CA 1
ATOM 949 C C . SER A 1 120 ? 20.821 -0.357 -7.441 1.00 82.25 120 SER A C 1
ATOM 951 O O . SER A 1 120 ? 20.153 -1.071 -8.192 1.00 82.25 120 SER A O 1
ATOM 953 N N . ASP A 1 121 ? 22.149 -0.462 -7.345 1.00 81.12 121 ASP A N 1
ATOM 954 C CA . ASP A 1 121 ? 22.963 -1.404 -8.130 1.00 81.12 121 ASP A CA 1
ATOM 955 C C . ASP A 1 121 ? 22.488 -2.865 -7.978 1.00 81.12 121 ASP A C 1
ATOM 957 O O . ASP A 1 121 ? 22.608 -3.663 -8.907 1.00 81.12 121 ASP A O 1
ATOM 961 N N . ASP A 1 122 ? 21.893 -3.214 -6.831 1.00 79.50 122 ASP A N 1
ATOM 962 C CA . ASP A 1 122 ? 21.346 -4.551 -6.560 1.00 79.50 122 ASP A CA 1
ATOM 963 C C . ASP A 1 122 ? 20.117 -4.888 -7.425 1.00 79.50 122 ASP A C 1
ATOM 965 O O . ASP A 1 122 ? 19.803 -6.063 -7.635 1.00 79.50 122 ASP A O 1
ATOM 969 N N . TYR A 1 123 ? 19.427 -3.866 -7.938 1.00 79.62 123 TYR A N 1
ATOM 970 C CA . TYR A 1 123 ? 18.217 -3.985 -8.753 1.00 79.62 123 TYR A CA 1
ATOM 971 C C . TYR A 1 123 ? 18.361 -3.338 -10.135 1.00 79.62 123 TYR A C 1
ATOM 973 O O . TYR A 1 123 ? 17.361 -3.171 -10.838 1.00 79.62 123 TYR A O 1
ATOM 981 N N . GLU A 1 124 ? 19.583 -2.975 -10.536 1.00 72.75 124 GLU A N 1
ATOM 982 C CA . GLU A 1 124 ? 19.847 -2.316 -11.812 1.00 72.75 124 GLU A CA 1
ATOM 983 C C . GLU A 1 124 ? 19.323 -3.162 -12.990 1.00 72.75 124 GLU A C 1
ATOM 985 O O . GLU A 1 124 ? 19.649 -4.342 -13.153 1.00 72.75 124 GLU A O 1
ATOM 990 N N . GLY A 1 125 ? 18.501 -2.545 -13.846 1.00 71.69 125 GLY A N 1
ATOM 991 C CA . GLY A 1 125 ? 18.014 -3.145 -15.085 1.00 71.69 125 GLY A CA 1
ATOM 992 C C . GLY A 1 125 ? 16.533 -3.528 -15.076 1.00 71.69 125 GLY A C 1
ATOM 993 O O . GLY A 1 125 ? 15.650 -2.688 -14.917 1.00 71.69 125 GLY A O 1
ATOM 994 N N . ILE A 1 126 ? 16.260 -4.789 -15.412 1.00 77.81 126 ILE A N 1
ATOM 995 C CA . ILE A 1 126 ? 14.927 -5.304 -15.730 1.00 77.81 126 ILE A CA 1
ATOM 996 C C . ILE A 1 126 ? 14.339 -6.008 -14.505 1.00 77.81 126 ILE A C 1
ATOM 998 O O . ILE A 1 126 ? 14.899 -6.996 -14.036 1.00 77.81 126 ILE A O 1
ATOM 1002 N N . VAL A 1 127 ? 13.179 -5.543 -14.043 1.00 84.88 127 VAL A N 1
ATOM 1003 C CA . VAL A 1 127 ? 12.550 -6.026 -12.809 1.00 84.88 127 VAL A CA 1
ATOM 1004 C C . VAL A 1 127 ? 11.214 -6.712 -13.088 1.00 84.88 127 VAL A C 1
ATOM 1006 O O . VAL A 1 127 ? 10.370 -6.205 -13.834 1.00 84.88 127 VAL A O 1
ATOM 1009 N N . ASP A 1 128 ? 11.000 -7.844 -12.417 1.00 90.06 128 ASP A N 1
ATOM 1010 C CA . ASP A 1 128 ? 9.746 -8.589 -12.432 1.00 90.06 128 ASP A CA 1
ATOM 1011 C C . ASP A 1 128 ? 8.981 -8.426 -11.110 1.00 90.06 128 ASP A C 1
ATOM 1013 O O . ASP A 1 128 ? 9.547 -8.524 -10.021 1.00 90.06 128 ASP A O 1
ATOM 1017 N N . PHE A 1 129 ? 7.659 -8.265 -11.198 1.00 91.94 129 PHE A N 1
ATOM 1018 C CA . PHE A 1 129 ? 6.763 -8.305 -10.041 1.00 91.94 129 PHE A CA 1
ATOM 1019 C C . PHE A 1 129 ? 5.711 -9.388 -10.238 1.00 91.94 129 PHE A C 1
ATOM 1021 O O . PHE A 1 129 ? 4.965 -9.399 -11.221 1.00 91.94 129 PHE A O 1
ATOM 1028 N N . GLU A 1 130 ? 5.588 -10.278 -9.257 1.00 94.31 130 GLU A N 1
ATOM 1029 C CA . GLU A 1 130 ? 4.458 -11.197 -9.201 1.00 94.31 130 GLU A CA 1
ATOM 1030 C C . GLU A 1 130 ? 3.161 -10.458 -8.851 1.00 94.31 130 GLU A C 1
ATOM 1032 O O . GLU A 1 130 ? 3.156 -9.416 -8.190 1.00 94.31 130 GLU A O 1
ATOM 1037 N N . LYS A 1 131 ? 2.019 -11.016 -9.263 1.00 95.06 131 LYS A N 1
ATOM 1038 C CA . LYS A 1 131 ? 0.719 -10.456 -8.877 1.00 95.06 131 LYS A CA 1
ATOM 1039 C C . LYS A 1 131 ? 0.594 -10.438 -7.349 1.00 95.06 131 LYS A C 1
ATOM 1041 O O . LYS A 1 131 ? 0.698 -11.476 -6.702 1.00 95.06 131 LYS A O 1
ATOM 1046 N N . GLY A 1 132 ? 0.266 -9.275 -6.796 1.00 93.50 132 GLY A N 1
ATOM 1047 C CA . GLY A 1 132 ? 0.144 -9.042 -5.359 1.00 93.50 132 GLY A CA 1
ATOM 1048 C C . GLY A 1 132 ? 1.439 -8.590 -4.686 1.00 93.50 132 GLY A C 1
ATOM 1049 O O . GLY A 1 132 ? 1.393 -8.276 -3.500 1.00 93.50 132 GLY A O 1
ATOM 1050 N N . ALA A 1 133 ? 2.558 -8.525 -5.416 1.00 94.62 133 ALA A N 1
ATOM 1051 C CA . ALA A 1 133 ? 3.796 -7.945 -4.915 1.00 94.62 133 ALA A CA 1
ATOM 1052 C C . ALA A 1 133 ? 3.620 -6.455 -4.589 1.00 94.62 133 ALA A C 1
ATOM 1054 O O . ALA A 1 133 ? 2.846 -5.743 -5.242 1.00 94.62 133 ALA A O 1
ATOM 1055 N N . THR A 1 134 ? 4.349 -5.986 -3.580 1.00 95.19 134 THR A N 1
ATOM 1056 C CA . THR A 1 134 ? 4.391 -4.567 -3.231 1.00 95.19 134 THR A CA 1
ATOM 1057 C C . THR A 1 134 ? 5.391 -3.865 -4.131 1.00 95.19 134 THR A C 1
ATOM 1059 O O . THR A 1 134 ? 6.557 -4.220 -4.159 1.00 95.19 134 THR A O 1
ATOM 1062 N N . VAL A 1 135 ? 4.905 -2.867 -4.861 1.00 94.88 135 VAL A N 1
ATOM 1063 C CA . VAL A 1 135 ? 5.710 -1.986 -5.716 1.00 94.88 135 VAL A CA 1
ATOM 1064 C C . VAL A 1 135 ? 6.210 -0.788 -4.910 1.00 94.88 135 VAL A C 1
ATOM 1066 O O . VAL A 1 135 ? 7.341 -0.350 -5.079 1.00 94.88 135 VAL A O 1
ATOM 1069 N N . ALA A 1 136 ? 5.375 -0.279 -3.997 1.00 95.44 136 ALA A N 1
ATOM 1070 C CA . ALA A 1 136 ? 5.770 0.768 -3.065 1.00 95.44 136 ALA A CA 1
ATOM 1071 C C . ALA A 1 136 ? 5.177 0.539 -1.675 1.00 95.44 136 ALA A C 1
ATOM 1073 O O . ALA A 1 136 ? 3.986 0.229 -1.535 1.00 95.44 136 ALA A O 1
ATOM 1074 N N . PHE A 1 137 ? 5.993 0.743 -0.649 1.00 95.25 137 PHE A N 1
ATOM 1075 C CA . PHE A 1 137 ? 5.553 0.873 0.730 1.00 95.25 137 PHE A CA 1
ATOM 1076 C C . PHE A 1 137 ? 5.331 2.354 1.036 1.00 95.25 137 PHE A C 1
ATOM 1078 O O . PHE A 1 137 ? 6.259 3.145 0.976 1.00 95.25 137 PHE A O 1
ATOM 1085 N N . LEU A 1 138 ? 4.094 2.746 1.342 1.00 95.69 138 LEU A N 1
ATOM 1086 C CA . LEU A 1 138 ? 3.771 4.160 1.541 1.00 95.69 138 LEU A CA 1
ATOM 1087 C C . LEU A 1 138 ? 3.793 4.521 3.024 1.00 95.69 138 LEU A C 1
ATOM 1089 O O . LEU A 1 138 ? 4.574 5.358 3.457 1.00 95.69 138 LEU A O 1
ATOM 1093 N N . GLU A 1 139 ? 2.933 3.887 3.820 1.00 95.06 139 GLU A N 1
ATOM 1094 C CA . GLU A 1 139 ? 2.875 4.152 5.255 1.00 95.06 139 GLU A CA 1
ATOM 1095 C C . GLU A 1 139 ? 2.185 3.003 5.999 1.00 95.06 139 GLU A C 1
ATOM 1097 O O . GLU A 1 139 ? 1.238 2.403 5.491 1.00 95.06 139 GLU A O 1
ATOM 1102 N N . GLU A 1 140 ? 2.602 2.722 7.235 1.00 95.38 140 GLU A N 1
ATOM 1103 C CA . GLU A 1 140 ? 1.860 1.862 8.160 1.00 95.38 140 GLU A CA 1
ATOM 1104 C C . GLU A 1 140 ? 1.635 2.601 9.481 1.00 95.38 140 GLU A C 1
ATOM 1106 O O . GLU A 1 140 ? 2.580 3.036 10.141 1.00 95.38 140 GLU A O 1
ATOM 1111 N N . LYS A 1 141 ? 0.372 2.711 9.901 1.00 94.62 141 LYS A N 1
ATOM 1112 C CA . LYS A 1 141 ? -0.010 3.288 11.192 1.00 94.62 141 LYS A CA 1
ATOM 1113 C C . LYS A 1 141 ? -0.706 2.257 12.057 1.00 94.62 141 LYS A C 1
ATOM 1115 O O . LYS A 1 141 ? -1.685 1.627 11.657 1.00 94.62 141 LYS A O 1
ATOM 1120 N N . ARG A 1 142 ? -0.266 2.172 13.312 1.00 95.25 142 ARG A N 1
ATOM 1121 C CA . ARG A 1 142 ? -1.082 1.617 14.391 1.00 95.25 142 ARG A CA 1
ATOM 1122 C C . ARG A 1 142 ? -1.990 2.714 14.921 1.00 95.25 142 ARG A C 1
ATOM 1124 O O . ARG A 1 142 ? -1.534 3.645 15.577 1.00 95.25 142 ARG A O 1
ATOM 1131 N N . VAL A 1 143 ? -3.279 2.572 14.667 1.00 94.25 143 VAL A N 1
ATOM 1132 C CA . VAL A 1 143 ? -4.288 3.562 15.026 1.00 94.25 143 VAL A CA 1
ATOM 1133 C C . VAL A 1 143 ? -4.966 3.134 16.313 1.00 94.25 143 VAL A C 1
ATOM 1135 O O . VAL A 1 143 ? -5.415 1.996 16.431 1.00 94.25 143 VAL A O 1
ATOM 1138 N N . SER A 1 144 ? -5.042 4.044 17.280 1.00 91.88 144 SER A N 1
ATOM 1139 C CA . SER A 1 144 ? -5.859 3.886 18.484 1.00 91.88 144 SER A CA 1
ATOM 1140 C C . SER A 1 144 ? -7.145 4.673 18.305 1.00 91.88 144 SER A C 1
ATOM 1142 O O . SER A 1 144 ? -7.076 5.873 18.061 1.00 91.88 144 SER A O 1
ATOM 1144 N N . LEU A 1 145 ? -8.305 4.037 18.486 1.00 85.75 145 LEU A N 1
ATOM 1145 C CA . LEU A 1 145 ? -9.611 4.702 18.369 1.00 85.75 145 LEU A CA 1
ATOM 1146 C C . LEU A 1 145 ? -9.742 5.907 19.304 1.00 85.75 145 LEU A C 1
ATOM 1148 O O . LEU A 1 145 ? -10.415 6.870 18.974 1.00 85.75 145 LEU A O 1
ATOM 1152 N N . ARG A 1 146 ? -9.051 5.888 20.450 1.00 79.94 146 ARG A N 1
ATOM 1153 C CA . ARG A 1 146 ? -9.035 7.009 21.405 1.00 79.94 146 ARG A CA 1
ATOM 1154 C C . ARG A 1 146 ? -8.244 8.225 20.918 1.00 79.94 146 ARG A C 1
ATOM 1156 O O . ARG A 1 146 ? -8.360 9.286 21.514 1.00 79.94 146 ARG A O 1
ATOM 1163 N N . ALA A 1 147 ? -7.382 8.042 19.922 1.00 75.88 147 ALA A N 1
ATOM 1164 C CA . ALA A 1 147 ? -6.504 9.075 19.381 1.00 75.88 147 ALA A CA 1
ATOM 1165 C C . ALA A 1 147 ? -6.968 9.588 18.010 1.00 75.88 147 ALA A C 1
ATOM 1167 O O . ALA A 1 147 ? -6.370 10.526 17.486 1.00 75.88 147 ALA A O 1
ATOM 1168 N N . VAL A 1 148 ? -7.997 8.972 17.415 1.00 75.44 148 VAL A N 1
ATOM 1169 C CA . VAL A 1 148 ? -8.561 9.455 16.154 1.00 75.44 148 VAL A CA 1
ATOM 1170 C C . VAL A 1 148 ? -9.342 10.728 16.441 1.00 75.44 148 VAL A C 1
ATOM 1172 O O . VAL A 1 148 ? -10.139 10.777 17.376 1.00 75.44 148 VAL A O 1
ATOM 1175 N N . LYS A 1 149 ? -9.073 11.770 15.655 1.00 61.72 149 LYS A N 1
ATOM 1176 C CA . LYS A 1 149 ? -9.770 13.042 15.791 1.00 61.72 149 LYS A CA 1
ATOM 1177 C C . LYS A 1 149 ? -11.211 12.883 15.325 1.00 61.72 149 LYS A C 1
ATOM 1179 O O . LYS A 1 149 ? -11.472 12.352 14.243 1.00 61.72 149 LYS A O 1
ATOM 1184 N N . THR A 1 150 ? -12.109 13.388 16.147 1.00 59.34 150 THR A N 1
ATOM 1185 C CA . THR A 1 150 ? -13.462 13.752 15.761 1.00 59.34 150 THR A CA 1
ATOM 1186 C C . THR A 1 150 ? -13.398 15.092 15.019 1.00 59.34 150 THR A C 1
ATOM 1188 O O . THR A 1 150 ? -12.630 15.954 15.464 1.00 59.34 150 THR A O 1
ATOM 1191 N N . PRO A 1 151 ? -14.077 15.253 13.872 1.00 57.19 151 PRO A N 1
ATOM 1192 C CA . PRO A 1 151 ? -14.107 16.519 13.142 1.00 57.19 151 PRO A CA 1
ATOM 1193 C C . PRO A 1 151 ? -14.676 17.674 13.975 1.00 57.19 151 PRO A C 1
ATOM 1195 O O . PRO A 1 151 ? -15.530 17.422 14.856 1.00 57.19 151 PRO A O 1
#

Foldseek 3Di:
DDDDLPDDDLAQAAQHDQFFADDGWAKDWAWAQAPVQQKIKIWIDTPDDDPLLLVCLVVVQKWKKKWKAAPVQRDIDMWTDSDPGTMDMDHNVSHDFKMKIWIFMFGQAWDWFRQDDGTDPVRHGTGIDHHGDTRYGHDMDIDGPVPHDYD

pLDDT: mean 90.1, std 9.27, range [54.41, 98.38]

Secondary structure (DSSP, 8-state):
----TTPPPSS--BTSTT-BSSPPP-EEEEEEEETTTTEEEEEEEES---HHHHHHHHTTSEEEEEEEEETTTTEEEEEEESSSSEEEEEEGGGS-SEEEEEEEEEESS-EEEEEESSB-GGG-EEEEE-TT-EEEEEEEEEEEGGGSBP-

Sequence (151 aa):
MKLDKNAIYPHPIWGWTEDFIGEEPKVNLEITINDLDQEIVIRLSMENSNEDIEKLIESGCAKYQIVVECSKTFFSCKAQSDSLPLELRFPASSVYNTFICAASIVAVKKINGFPFQNVSDDYEGIVDFEKGATVAFLEEKRVSLRAVKTP